Protein AF-A0A924LH44-F1 (afdb_monomer)

Radius of gyration: 16.77 Å; Cα contacts (8 Å, |Δi|>4): 99; chains: 1; bounding box: 54×36×38 Å

Mean predicted aligned error: 10.77 Å

Secondary structure (DSSP, 8-state):
-HHHHHHHHHHHHHHHHHHHHHTT-SSHHHHHHHHHHHHHHHHHHHHS-STTTT-HHHHHHHHHHHHHHHHHTTHHHHHHHHHH-HHHHTS-HHHHHHHHHHHHHH---THHHHHHHH----

Solvent-accessible surface area (backbone atoms only — not comparable to full-atom values): 6758 Å² total; per-residue (Å²): 109,73,66,58,54,53,49,51,52,51,52,53,50,45,64,68,50,42,47,21,68,77,57,74,35,96,39,38,20,28,17,26,38,53,52,51,52,52,49,52,53,55,48,50,47,64,77,37,75,57,78,66,61,70,31,68,66,54,52,49,51,51,51,52,49,49,52,51,56,64,71,42,68,20,54,60,36,41,51,48,40,43,70,76,31,62,85,38,48,79,42,60,56,57,58,35,21,43,53,50,36,51,48,44,69,80,47,71,70,57,63,76,74,48,51,80,72,76,63,75,71,132

Sequence (122 aa):
MRIILLLIIVVVGGAWFYPQYAEDTSNGCAAFEKKLSGLMQAESKKILPGQRGNDPRVNALFDAMKTVVASSNGLMAEAYIKDKFPQLAQLPPSIGCVAGYWKLTFDPDLTQYMKGKLGAKP

pLDDT: mean 71.48, std 11.72, range [35.34, 85.31]

Structure (mmCIF, N/CA/C/O backbone):
data_AF-A0A924LH44-F1
#
_entry.id   AF-A0A924LH44-F1
#
loop_
_atom_site.group_PDB
_atom_site.id
_atom_site.type_symbol
_atom_site.label_atom_id
_atom_site.label_alt_id
_atom_site.label_comp_id
_atom_site.label_asym_id
_atom_site.label_entity_id
_atom_site.label_seq_id
_atom_site.pdbx_PDB_ins_code
_atom_site.Cartn_x
_atom_site.Cartn_y
_atom_site.Cartn_z
_atom_site.occupancy
_atom_site.B_iso_or_equiv
_atom_site.auth_seq_id
_atom_site.auth_comp_id
_atom_site.auth_asym_id
_atom_site.auth_atom_id
_atom_site.pdbx_PDB_model_num
ATOM 1 N N . MET A 1 1 ? -37.005 -0.478 5.416 1.00 64.50 1 MET A N 1
ATOM 2 C CA . MET A 1 1 ? -35.970 -0.621 6.470 1.00 64.50 1 MET A CA 1
ATOM 3 C C . MET A 1 1 ? -35.087 -1.860 6.303 1.00 64.50 1 MET A C 1
ATOM 5 O O . MET A 1 1 ? -33.887 -1.683 6.167 1.00 64.50 1 MET A O 1
ATOM 9 N N . ARG A 1 2 ? -35.628 -3.090 6.235 1.00 76.88 2 ARG A N 1
ATOM 10 C CA . ARG A 1 2 ? -34.816 -4.325 6.084 1.00 76.88 2 ARG A CA 1
ATOM 11 C C . ARG A 1 2 ? -33.929 -4.353 4.826 1.00 76.88 2 ARG A C 1
ATOM 13 O O . ARG A 1 2 ? -32.771 -4.733 4.909 1.00 76.88 2 ARG A O 1
ATOM 20 N N . ILE A 1 3 ? -34.447 -3.878 3.692 1.00 83.75 3 ILE A N 1
ATOM 21 C CA . ILE A 1 3 ? -33.702 -3.811 2.419 1.00 83.75 3 ILE A CA 1
ATOM 22 C C . ILE A 1 3 ? -32.555 -2.791 2.486 1.00 83.75 3 ILE A C 1
ATOM 24 O O . ILE A 1 3 ? -31.476 -3.042 1.967 1.00 83.75 3 ILE A O 1
ATOM 28 N N . ILE A 1 4 ? -32.766 -1.666 3.175 1.00 83.56 4 ILE A N 1
ATOM 29 C CA . ILE A 1 4 ? -31.743 -0.624 3.351 1.00 83.56 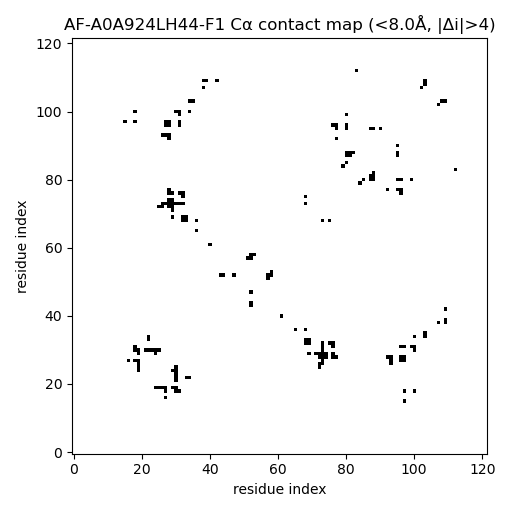4 ILE A CA 1
ATOM 30 C C . ILE A 1 4 ? -30.592 -1.161 4.211 1.00 83.56 4 ILE A C 1
ATOM 32 O O . ILE A 1 4 ? -29.433 -0.980 3.863 1.00 83.56 4 ILE A O 1
ATOM 36 N N . LEU A 1 5 ? -30.905 -1.884 5.292 1.00 83.75 5 LEU A N 1
ATOM 37 C CA . LEU A 1 5 ? -29.897 -2.544 6.127 1.00 83.75 5 LEU A CA 1
ATOM 38 C C . LEU A 1 5 ? -29.097 -3.595 5.346 1.00 83.75 5 LEU A C 1
ATOM 40 O O . LEU A 1 5 ? -27.875 -3.628 5.457 1.00 83.75 5 LEU A O 1
ATOM 44 N N . LEU A 1 6 ? -29.762 -4.407 4.520 1.00 84.31 6 LEU A N 1
ATOM 45 C CA . LEU A 1 6 ? -29.085 -5.374 3.652 1.00 84.31 6 LEU A CA 1
ATOM 46 C C . LEU A 1 6 ? -28.161 -4.689 2.638 1.00 84.31 6 LEU A C 1
ATOM 48 O O . LEU A 1 6 ? -27.027 -5.123 2.465 1.00 84.31 6 LEU A O 1
ATOM 52 N N . LEU A 1 7 ? -28.605 -3.590 2.023 1.00 85.31 7 LEU A N 1
ATOM 53 C CA . LEU A 1 7 ? -27.772 -2.799 1.115 1.00 85.31 7 LEU A CA 1
ATOM 54 C C . LEU A 1 7 ? -26.531 -2.239 1.812 1.00 85.31 7 LEU A C 1
ATOM 56 O O . LEU A 1 7 ? -25.439 -2.340 1.266 1.00 85.31 7 LEU A O 1
ATOM 60 N N . ILE A 1 8 ? -26.672 -1.706 3.028 1.00 84.69 8 ILE A N 1
ATOM 61 C CA . ILE A 1 8 ? -25.531 -1.191 3.797 1.00 84.69 8 ILE A CA 1
ATOM 62 C C . ILE A 1 8 ? -24.524 -2.309 4.079 1.00 84.69 8 ILE A C 1
ATOM 64 O O . ILE A 1 8 ? -23.330 -2.109 3.882 1.00 84.69 8 ILE A O 1
ATOM 68 N N . ILE A 1 9 ? -24.983 -3.498 4.478 1.00 83.75 9 ILE A N 1
ATOM 69 C CA . ILE A 1 9 ? -24.097 -4.640 4.749 1.00 83.75 9 ILE A CA 1
ATOM 70 C C . ILE A 1 9 ? -23.341 -5.059 3.483 1.00 83.75 9 ILE A C 1
ATOM 72 O O . ILE A 1 9 ? -22.135 -5.290 3.543 1.00 83.75 9 ILE A O 1
ATOM 76 N N . VAL A 1 10 ? -24.020 -5.111 2.333 1.00 84.56 10 VAL A N 1
ATOM 77 C CA . VAL A 1 10 ? -23.389 -5.456 1.049 1.00 84.56 10 VAL A CA 1
ATOM 78 C C . VAL A 1 10 ? -22.366 -4.399 0.634 1.00 84.56 10 VAL A C 1
ATOM 80 O O . VAL A 1 10 ? -21.268 -4.751 0.214 1.00 84.56 10 VAL A O 1
ATOM 83 N N . VAL A 1 11 ? -22.682 -3.112 0.793 1.00 83.62 11 VAL A N 1
ATOM 84 C CA . VAL A 1 11 ? -21.768 -2.015 0.440 1.00 83.62 11 VAL A CA 1
ATOM 85 C C . VAL A 1 11 ? -20.554 -1.982 1.366 1.00 83.62 11 VAL A C 1
ATOM 87 O O . VAL A 1 11 ? -19.432 -1.845 0.888 1.00 83.62 11 VAL A O 1
ATOM 90 N N . VAL A 1 12 ? -20.743 -2.150 2.676 1.00 82.56 12 VAL A N 1
ATOM 91 C CA . VAL A 1 12 ? -19.642 -2.153 3.652 1.00 82.56 12 VAL A CA 1
ATOM 92 C C . VAL A 1 12 ? -18.771 -3.399 3.490 1.00 82.56 12 VAL A C 1
ATOM 94 O O . VAL A 1 12 ? -17.547 -3.289 3.486 1.00 82.56 12 VAL A O 1
ATOM 97 N N . GLY A 1 13 ? -19.380 -4.572 3.294 1.00 81.38 13 GLY A N 1
ATOM 98 C CA . GLY A 1 13 ? -18.651 -5.805 2.997 1.00 81.38 13 GLY A CA 1
ATOM 99 C C . GLY A 1 13 ? -17.866 -5.687 1.692 1.00 81.38 13 GLY A C 1
ATOM 100 O O . GLY A 1 13 ? -16.671 -5.971 1.659 1.00 81.38 13 GLY A O 1
ATOM 101 N N . GLY A 1 14 ? -18.504 -5.165 0.643 1.00 79.88 14 GLY A N 1
ATOM 102 C CA . GLY A 1 14 ? -17.850 -4.838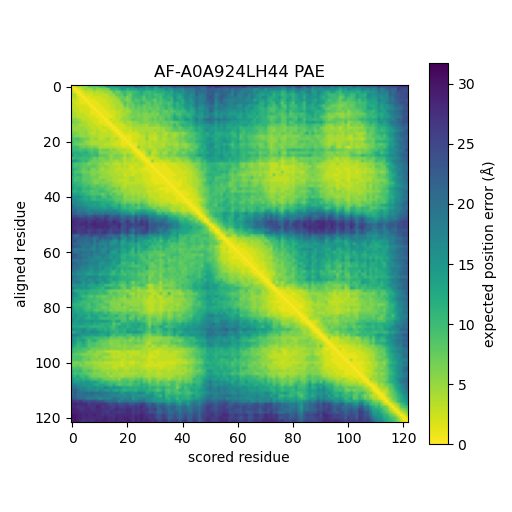 -0.618 1.00 79.88 14 GLY A CA 1
ATOM 103 C C . GLY A 1 14 ? -16.658 -3.913 -0.403 1.00 79.88 14 GLY A C 1
ATOM 104 O O . GLY A 1 14 ? -15.552 -4.261 -0.788 1.00 79.88 14 GLY A O 1
ATOM 105 N N . ALA A 1 15 ? -16.833 -2.793 0.298 1.00 79.94 15 ALA A N 1
ATOM 106 C CA . ALA A 1 15 ? -15.755 -1.843 0.560 1.00 79.94 15 ALA A CA 1
ATOM 107 C C . ALA A 1 15 ? -14.584 -2.446 1.359 1.00 79.94 15 ALA A C 1
ATOM 109 O O . ALA A 1 15 ? -13.434 -2.051 1.171 1.00 79.94 15 ALA A O 1
ATOM 110 N N . TRP A 1 16 ? -14.857 -3.414 2.231 1.00 80.75 16 TRP A N 1
ATOM 111 C CA . TRP A 1 16 ? -13.839 -4.078 3.037 1.00 80.75 16 TRP A CA 1
ATOM 112 C C . TRP A 1 16 ? -12.993 -5.081 2.239 1.00 80.75 16 TRP A C 1
ATOM 114 O O . TRP A 1 16 ? -11.770 -5.126 2.381 1.00 80.75 16 TRP A O 1
ATOM 124 N N . PHE A 1 17 ? -13.636 -5.880 1.384 1.00 83.12 17 PHE A N 1
ATOM 125 C CA . PHE A 1 17 ? -12.961 -6.918 0.600 1.00 83.12 17 PHE A CA 1
ATOM 126 C C . PHE A 1 17 ? -12.452 -6.418 -0.756 1.00 83.12 17 PHE A C 1
ATOM 128 O O . PHE A 1 17 ? -11.466 -6.946 -1.265 1.00 83.12 17 PHE A O 1
ATOM 135 N N . TYR A 1 18 ? -13.057 -5.369 -1.316 1.00 84.44 18 TYR A N 1
ATOM 136 C CA . TYR A 1 18 ? -12.704 -4.809 -2.622 1.00 84.44 18 TYR A CA 1
ATOM 137 C C . TYR A 1 18 ? -11.208 -4.514 -2.803 1.00 84.44 18 TYR A C 1
ATOM 139 O O . TYR A 1 18 ? -10.688 -4.900 -3.843 1.00 84.44 18 TYR A O 1
ATOM 147 N N . PRO A 1 19 ? -10.471 -3.921 -1.840 1.00 81.31 19 PRO A N 1
ATOM 148 C CA . PRO A 1 19 ? -9.044 -3.648 -2.019 1.00 81.31 19 PRO A CA 1
ATOM 149 C C . PRO A 1 19 ? -8.224 -4.912 -2.304 1.00 81.31 19 PRO A C 1
ATOM 151 O O . PRO A 1 19 ? -7.329 -4.892 -3.139 1.00 81.31 19 PRO A O 1
ATOM 154 N N . GLN A 1 20 ? -8.552 -6.019 -1.633 1.00 82.12 20 GLN A N 1
ATOM 155 C CA . GLN A 1 20 ? -7.837 -7.291 -1.774 1.00 82.12 20 GLN A CA 1
ATOM 156 C C . GLN A 1 20 ? -8.102 -7.929 -3.141 1.00 82.12 20 GLN A C 1
ATOM 158 O O . GLN A 1 20 ? -7.182 -8.454 -3.761 1.00 82.12 20 GLN A O 1
ATOM 163 N N . TYR A 1 21 ? -9.347 -7.830 -3.622 1.00 83.44 21 TYR A N 1
ATOM 164 C CA . TYR A 1 21 ? -9.743 -8.308 -4.948 1.00 83.44 21 TYR A CA 1
ATOM 165 C C . TYR A 1 21 ? -9.227 -7.416 -6.082 1.00 83.44 21 TYR A C 1
ATOM 167 O O . TYR A 1 21 ? -8.840 -7.925 -7.124 1.00 83.44 21 TYR A O 1
ATOM 175 N N . ALA A 1 22 ? -9.225 -6.095 -5.903 1.00 83.81 22 ALA A N 1
ATOM 176 C CA . ALA A 1 22 ? -8.807 -5.151 -6.936 1.00 83.81 22 ALA A CA 1
ATOM 177 C C . ALA A 1 22 ? -7.290 -5.167 -7.172 1.00 83.81 22 ALA A C 1
ATOM 179 O O . ALA A 1 22 ? -6.844 -4.907 -8.284 1.00 83.81 22 ALA A O 1
ATOM 180 N N . GLU A 1 23 ? -6.504 -5.449 -6.130 1.00 80.19 23 GLU A N 1
ATOM 181 C CA . GLU A 1 23 ? -5.040 -5.411 -6.192 1.00 80.19 23 GLU A CA 1
ATOM 182 C C . GLU A 1 23 ? -4.392 -6.807 -6.238 1.00 80.19 23 GLU A C 1
ATOM 184 O O . GLU A 1 23 ? -3.163 -6.893 -6.265 1.00 80.19 23 GLU A O 1
ATOM 189 N N . ASP A 1 24 ? -5.172 -7.896 -6.231 1.00 81.75 24 ASP A N 1
ATOM 190 C CA . ASP A 1 24 ? -4.693 -9.284 -6.112 1.00 81.75 24 ASP A CA 1
ATOM 191 C C . ASP A 1 24 ? -3.673 -9.440 -4.969 1.00 81.75 24 ASP A C 1
ATOM 193 O O . ASP A 1 24 ? -2.475 -9.688 -5.181 1.00 81.75 24 ASP A O 1
ATOM 197 N N . THR A 1 25 ? -4.114 -9.209 -3.730 1.00 79.94 25 THR A N 1
ATOM 198 C CA . THR A 1 25 ? -3.255 -9.316 -2.538 1.00 79.94 25 THR A CA 1
ATOM 199 C C . THR A 1 25 ? -3.876 -10.151 -1.430 1.00 79.94 25 THR A C 1
ATOM 201 O O . THR A 1 25 ? -5.089 -10.237 -1.282 1.00 79.94 25 THR A O 1
ATOM 204 N N . SER A 1 26 ? -3.013 -10.733 -0.593 1.00 77.12 26 SER A N 1
ATOM 205 C CA . SER A 1 26 ? -3.400 -11.602 0.524 1.00 77.12 26 SER A CA 1
ATOM 206 C C . SER A 1 26 ? -4.026 -10.862 1.712 1.00 77.12 26 SER A C 1
ATOM 208 O O . SER A 1 26 ? -4.678 -11.488 2.543 1.00 77.12 26 SER A O 1
ATOM 210 N N . ASN A 1 27 ? -3.818 -9.546 1.831 1.00 79.94 27 ASN A N 1
ATOM 211 C CA . ASN A 1 27 ? -4.381 -8.729 2.904 1.00 79.94 27 ASN A CA 1
ATOM 212 C C . ASN A 1 27 ? -4.605 -7.265 2.458 1.00 79.94 27 ASN A C 1
ATOM 214 O O . ASN A 1 27 ? -4.109 -6.827 1.415 1.00 79.94 27 ASN A O 1
ATOM 218 N N . GLY A 1 28 ? -5.372 -6.502 3.248 1.00 77.19 28 GLY A N 1
ATOM 219 C CA . GLY A 1 28 ? -5.713 -5.102 2.947 1.00 77.19 28 GLY A CA 1
ATOM 220 C C . GLY A 1 28 ? -4.536 -4.118 3.035 1.00 77.19 28 GLY A C 1
ATOM 221 O O . GLY A 1 28 ? -4.564 -3.078 2.382 1.00 77.19 28 GLY A O 1
ATOM 222 N N . CYS A 1 29 ? -3.484 -4.443 3.793 1.00 81.62 29 CYS A N 1
ATOM 223 C CA . CYS A 1 29 ? -2.270 -3.623 3.870 1.00 81.62 29 CYS A CA 1
ATOM 224 C C . CYS A 1 29 ? -1.383 -3.772 2.638 1.00 81.62 29 CYS A C 1
ATOM 226 O O . CYS A 1 29 ? -0.913 -2.772 2.108 1.00 81.62 29 CYS A O 1
ATOM 228 N N . ALA A 1 30 ? -1.240 -4.986 2.120 1.00 81.25 30 ALA A N 1
ATOM 229 C CA . ALA A 1 30 ? -0.584 -5.271 0.857 1.00 81.25 30 ALA A CA 1
ATOM 230 C C . ALA A 1 30 ? -1.331 -4.610 -0.317 1.00 81.25 30 ALA A C 1
ATOM 232 O O . ALA A 1 30 ? -0.689 -4.063 -1.212 1.00 81.25 30 ALA A O 1
ATOM 233 N N . ALA A 1 31 ? -2.672 -4.583 -0.288 1.00 83.06 31 ALA A N 1
ATOM 234 C CA . ALA A 1 31 ? -3.475 -3.854 -1.279 1.00 83.06 31 ALA A CA 1
ATOM 235 C C . ALA A 1 31 ? -3.171 -2.347 -1.254 1.00 83.06 31 ALA A C 1
ATOM 237 O O . ALA A 1 31 ? -2.929 -1.726 -2.289 1.00 83.06 31 ALA A O 1
ATOM 238 N N . PHE A 1 32 ? -3.143 -1.750 -0.057 1.00 82.19 32 PHE A N 1
ATOM 239 C CA . PHE A 1 32 ? -2.769 -0.347 0.117 1.00 82.19 32 PHE A CA 1
ATOM 240 C C . PHE A 1 32 ? -1.345 -0.059 -0.373 1.00 82.19 32 PHE A C 1
ATOM 242 O O . PHE A 1 32 ? -1.133 0.918 -1.084 1.00 82.19 32 PHE A O 1
ATOM 249 N N . GLU A 1 33 ? -0.383 -0.921 -0.053 1.00 80.94 33 GLU A N 1
ATOM 250 C CA . GLU A 1 33 ? 1.011 -0.822 -0.502 1.00 80.94 33 GLU A CA 1
ATOM 251 C C . GLU A 1 33 ? 1.156 -0.863 -2.030 1.00 80.94 33 GLU A C 1
ATOM 253 O O . GLU A 1 33 ? 1.855 -0.025 -2.613 1.00 80.94 33 GLU A O 1
ATOM 258 N N . LYS A 1 34 ? 0.476 -1.805 -2.699 1.00 81.31 34 LYS A N 1
ATOM 259 C CA . LYS A 1 34 ? 0.453 -1.879 -4.168 1.00 81.31 34 LYS A CA 1
ATOM 260 C C . LYS A 1 34 ? -0.114 -0.600 -4.772 1.00 81.31 34 LYS A C 1
ATOM 262 O O . LYS A 1 34 ? 0.515 -0.006 -5.649 1.00 81.31 34 LYS A O 1
ATOM 267 N N . LYS A 1 35 ? -1.231 -0.106 -4.240 1.00 82.12 35 LYS A N 1
ATOM 268 C CA . LYS A 1 35 ? -1.835 1.138 -4.723 1.00 82.12 35 LYS A CA 1
ATOM 269 C C . LYS A 1 35 ? -0.940 2.352 -4.498 1.00 82.12 35 LYS A C 1
ATOM 271 O O . LYS A 1 35 ? -0.766 3.167 -5.402 1.00 82.12 35 LYS A O 1
ATOM 276 N N . LEU A 1 36 ? -0.333 2.453 -3.318 1.00 78.69 36 LEU A N 1
ATOM 277 C CA . LEU A 1 36 ? 0.585 3.528 -2.956 1.00 78.69 36 LEU A CA 1
ATOM 278 C C . LEU A 1 36 ? 1.813 3.545 -3.875 1.00 78.69 36 LEU A C 1
ATOM 280 O O . LEU A 1 36 ? 2.174 4.598 -4.397 1.00 78.69 36 LEU A O 1
ATOM 284 N N . SER A 1 37 ? 2.436 2.388 -4.108 1.00 77.38 37 SER A N 1
ATOM 285 C CA . SER A 1 37 ? 3.597 2.275 -5.000 1.00 77.38 37 SER A CA 1
ATOM 286 C C . SER A 1 37 ? 3.243 2.568 -6.462 1.00 77.38 37 SER A C 1
ATOM 288 O O . SER A 1 37 ? 4.001 3.261 -7.145 1.00 77.38 37 SER A O 1
ATOM 290 N N . GLY A 1 38 ? 2.071 2.127 -6.929 1.00 75.44 38 GLY A N 1
ATOM 291 C CA . GLY A 1 38 ? 1.552 2.458 -8.256 1.00 75.44 38 GLY A CA 1
ATOM 292 C C . GLY A 1 38 ? 1.315 3.959 -8.436 1.00 75.44 38 GLY A C 1
ATOM 293 O O . GLY A 1 38 ? 1.746 4.542 -9.432 1.00 75.44 38 GLY A O 1
ATOM 294 N N . LEU A 1 39 ? 0.703 4.611 -7.446 1.00 74.31 39 LEU A N 1
ATOM 295 C CA . LEU A 1 39 ? 0.484 6.054 -7.468 1.00 74.31 39 LEU A CA 1
ATOM 296 C C . LEU A 1 39 ? 1.795 6.845 -7.369 1.00 74.31 39 LEU A C 1
ATOM 298 O O . LEU A 1 39 ? 1.968 7.807 -8.110 1.00 74.31 39 LEU A O 1
ATOM 302 N N . MET A 1 40 ? 2.751 6.425 -6.534 1.00 71.56 40 MET A N 1
ATOM 303 C CA . MET A 1 40 ? 4.078 7.052 -6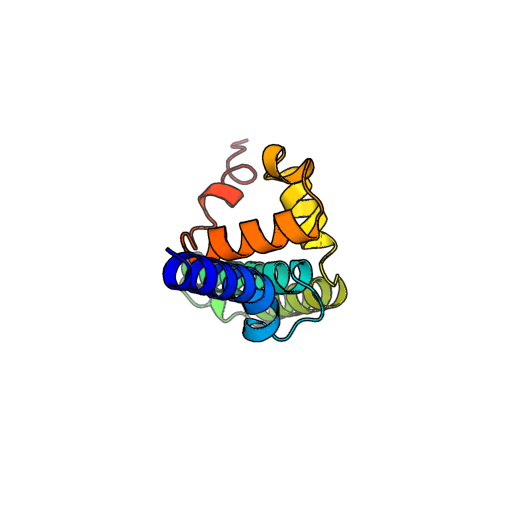.498 1.00 71.56 40 MET A CA 1
ATOM 304 C C . MET A 1 40 ? 4.802 6.942 -7.840 1.00 71.56 40 MET A C 1
ATOM 306 O O . MET A 1 40 ? 5.467 7.891 -8.247 1.00 71.56 40 MET A O 1
ATOM 310 N N . GLN A 1 41 ? 4.652 5.823 -8.556 1.00 69.44 41 GLN A N 1
ATOM 311 C CA . GLN A 1 41 ? 5.200 5.682 -9.904 1.00 69.44 41 GLN A CA 1
ATOM 312 C C . GLN A 1 41 ? 4.483 6.588 -10.920 1.00 69.44 41 GLN A C 1
ATOM 314 O O . GLN A 1 41 ? 5.112 7.129 -11.830 1.00 69.44 41 GLN A O 1
ATOM 319 N N . ALA A 1 42 ? 3.166 6.753 -10.795 1.00 71.19 42 ALA A N 1
ATOM 320 C CA . ALA A 1 42 ? 2.402 7.646 -11.660 1.00 71.19 42 ALA A CA 1
ATOM 321 C C . ALA A 1 42 ? 2.776 9.120 -11.422 1.00 71.19 42 ALA A C 1
ATOM 323 O O . ALA A 1 42 ? 2.975 9.867 -12.379 1.00 71.19 42 ALA A O 1
ATOM 324 N N . GLU A 1 43 ? 2.929 9.524 -10.161 1.00 67.94 43 GLU A N 1
ATOM 325 C CA . GLU A 1 43 ? 3.361 10.867 -9.762 1.00 67.94 43 GLU A CA 1
ATOM 326 C C . GLU A 1 43 ? 4.825 11.134 -10.131 1.00 67.94 43 GLU A C 1
ATOM 328 O O . GLU A 1 43 ? 5.140 12.197 -10.662 1.00 67.94 43 GLU A O 1
ATOM 333 N N . SER A 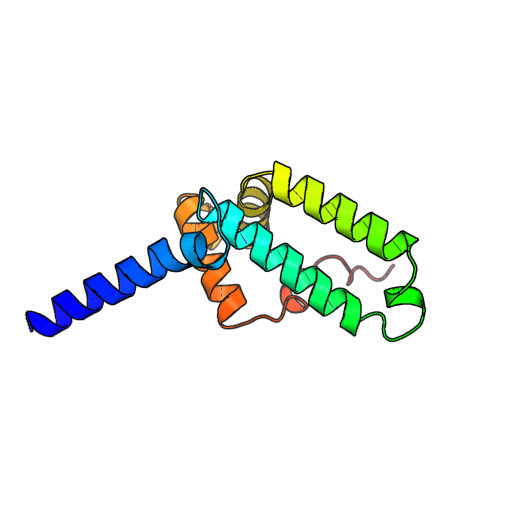1 44 ? 5.731 10.166 -9.963 1.00 64.19 44 SER A N 1
ATOM 334 C CA . SER A 1 44 ? 7.135 10.344 -10.354 1.00 64.19 44 SER A CA 1
ATOM 335 C C . SER A 1 44 ? 7.300 10.568 -11.859 1.00 64.19 44 SER A C 1
ATOM 337 O O . SER A 1 44 ? 8.100 11.412 -12.267 1.00 64.19 44 SER A O 1
ATOM 339 N N . LYS A 1 45 ? 6.484 9.904 -12.690 1.00 63.41 45 LYS A N 1
ATOM 340 C CA . LYS A 1 45 ? 6.415 10.164 -14.138 1.00 63.41 45 LYS A CA 1
ATOM 341 C C . LYS A 1 45 ? 5.910 11.570 -14.476 1.00 63.41 45 LYS A C 1
ATOM 343 O O . LYS A 1 45 ? 6.327 12.120 -15.491 1.00 63.41 45 LYS A O 1
ATOM 348 N N . LYS A 1 46 ? 5.037 12.159 -13.651 1.00 62.59 46 LYS A N 1
ATOM 349 C CA . LYS A 1 46 ? 4.550 13.538 -13.836 1.00 62.59 46 LYS A CA 1
ATOM 350 C C . LYS A 1 46 ? 5.563 14.586 -13.372 1.00 62.59 46 LYS A C 1
ATOM 352 O O . LYS A 1 46 ? 5.690 15.619 -14.019 1.00 62.59 46 LYS A O 1
ATOM 357 N N . ILE A 1 47 ? 6.270 14.330 -12.267 1.00 57.78 47 ILE A N 1
ATOM 358 C CA . ILE A 1 47 ? 7.247 15.258 -11.665 1.00 57.78 47 ILE A CA 1
ATOM 359 C C . ILE A 1 47 ? 8.564 15.289 -12.462 1.00 57.78 47 ILE A C 1
ATOM 361 O O . ILE A 1 47 ? 9.249 16.310 -12.480 1.00 57.78 47 ILE A O 1
ATOM 365 N N . LEU A 1 48 ? 8.906 14.206 -13.169 1.00 57.47 48 LEU A N 1
ATOM 366 C CA . LEU A 1 48 ? 10.048 14.133 -14.090 1.00 57.47 48 LEU A CA 1
ATOM 367 C C . LEU A 1 48 ? 9.579 14.069 -15.559 1.00 57.47 48 LEU A C 1
ATOM 369 O O . LEU A 1 48 ? 9.751 13.031 -16.207 1.00 57.47 48 LEU A O 1
ATOM 373 N N . PRO A 1 49 ? 9.006 15.147 -16.128 1.00 44.50 49 PRO A N 1
ATOM 374 C CA . PRO A 1 49 ? 8.639 15.155 -17.537 1.00 44.50 49 PRO A CA 1
ATOM 375 C C . PRO A 1 49 ? 9.912 15.182 -18.406 1.00 44.50 49 PRO A C 1
ATOM 377 O O . PRO A 1 49 ? 10.713 16.112 -18.326 1.00 44.50 49 PRO A O 1
ATOM 380 N N . GLY A 1 50 ? 10.120 14.153 -19.236 1.00 55.28 50 GLY A N 1
ATOM 381 C CA . GLY A 1 50 ? 11.222 14.070 -20.213 1.00 55.28 50 GLY A CA 1
ATOM 382 C C . GLY A 1 50 ? 12.177 12.880 -20.024 1.00 55.28 50 GLY A C 1
ATOM 383 O O . GLY A 1 50 ? 11.900 11.971 -19.247 1.00 55.28 50 GLY A O 1
ATOM 384 N N . GLN A 1 51 ? 13.315 12.886 -20.743 1.00 46.97 51 GLN A N 1
ATOM 385 C CA . GLN A 1 51 ? 14.295 11.780 -20.891 1.00 46.97 51 GLN A CA 1
ATOM 386 C C . GLN A 1 51 ? 14.732 11.062 -19.590 1.00 46.97 51 GLN A C 1
ATOM 388 O O . GLN A 1 51 ? 15.186 9.925 -19.669 1.00 46.97 51 GLN A O 1
ATOM 393 N N . ARG A 1 52 ? 14.556 11.662 -18.401 1.00 50.47 52 ARG A N 1
ATOM 394 C CA . ARG A 1 52 ? 14.829 11.028 -17.092 1.00 50.47 52 ARG A CA 1
ATOM 395 C C . ARG A 1 52 ? 13.757 10.037 -16.626 1.00 50.47 52 ARG A C 1
ATOM 397 O O . ARG A 1 52 ? 14.091 9.093 -15.921 1.00 50.47 52 ARG A O 1
ATOM 404 N N . GLY A 1 53 ? 12.498 10.204 -17.034 1.00 51.84 53 GLY A N 1
ATOM 405 C CA . GLY A 1 53 ? 11.430 9.226 -16.772 1.00 51.84 53 GLY A CA 1
ATOM 406 C C . GLY A 1 53 ? 11.562 7.941 -17.601 1.00 51.84 53 GLY A C 1
ATOM 407 O O . GLY A 1 53 ? 10.896 6.951 -17.313 1.00 51.84 53 GLY A O 1
ATOM 408 N N . ASN A 1 54 ? 12.436 7.954 -18.614 1.00 53.66 54 ASN A N 1
ATOM 409 C CA . ASN A 1 54 ? 12.778 6.803 -19.451 1.00 53.66 54 ASN A CA 1
ATOM 410 C C . ASN A 1 54 ? 14.223 6.327 -19.227 1.00 53.66 54 ASN A C 1
ATOM 412 O O . ASN A 1 54 ? 14.724 5.495 -19.981 1.00 53.66 54 ASN A O 1
ATOM 416 N N . ASP A 1 55 ? 14.901 6.872 -18.213 1.00 62.53 55 ASP A N 1
ATOM 417 C CA . ASP A 1 55 ? 16.256 6.469 -17.870 1.00 62.53 55 ASP A CA 1
ATOM 418 C C . ASP A 1 55 ? 16.190 5.069 -17.231 1.00 62.53 55 ASP A C 1
ATOM 420 O O . ASP A 1 55 ? 15.522 4.889 -16.201 1.00 62.53 55 ASP A O 1
ATOM 424 N N . PRO A 1 56 ? 16.836 4.048 -17.821 1.00 66.81 56 PRO A N 1
ATOM 425 C CA . PRO A 1 56 ? 16.745 2.671 -17.344 1.00 66.81 56 PRO A CA 1
ATOM 426 C C . PRO A 1 56 ? 17.206 2.522 -15.889 1.00 66.81 56 PRO A C 1
ATOM 428 O O . PRO A 1 56 ? 16.743 1.624 -15.194 1.00 66.81 56 PRO A O 1
ATOM 431 N N . ARG A 1 57 ? 18.055 3.432 -15.390 1.00 70.19 57 ARG A N 1
ATOM 432 C CA . ARG A 1 57 ? 18.493 3.450 -13.985 1.00 70.19 57 ARG A CA 1
ATOM 433 C C . ARG A 1 57 ? 17.385 3.873 -13.027 1.00 70.19 57 ARG A C 1
ATOM 435 O O . ARG A 1 57 ? 17.261 3.308 -11.945 1.00 70.19 57 ARG A O 1
ATOM 442 N N . VAL A 1 58 ? 16.577 4.852 -13.428 1.00 66.50 58 VAL A N 1
ATOM 443 C CA . VAL A 1 58 ? 15.441 5.338 -12.637 1.00 66.50 58 VAL A CA 1
ATOM 444 C C . VAL A 1 58 ? 14.347 4.271 -12.612 1.00 66.50 58 VAL A C 1
ATOM 446 O O . VAL A 1 58 ? 13.829 3.954 -11.545 1.00 66.50 58 VAL A O 1
ATOM 449 N N . ASN A 1 59 ? 14.073 3.635 -13.755 1.00 67.31 59 ASN A N 1
ATOM 450 C CA . ASN A 1 59 ? 13.147 2.502 -13.822 1.00 67.31 59 ASN A CA 1
ATOM 451 C C . ASN A 1 59 ? 13.627 1.302 -12.992 1.00 67.31 59 ASN A C 1
ATOM 453 O O . ASN A 1 59 ? 12.833 0.747 -12.242 1.00 67.31 59 ASN A O 1
ATOM 457 N N . ALA A 1 60 ? 14.920 0.962 -13.034 1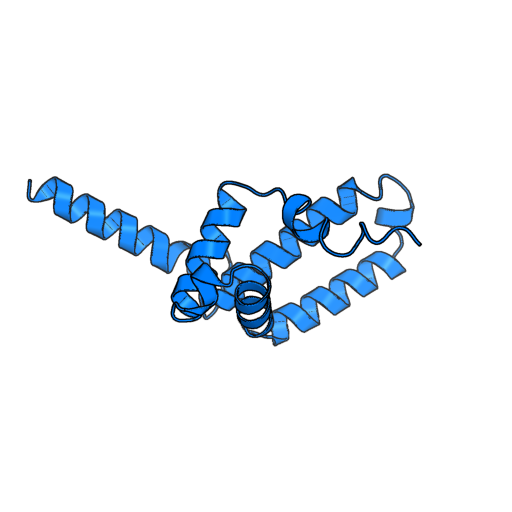.00 69.56 60 ALA A N 1
ATOM 458 C CA . ALA A 1 60 ? 15.483 -0.108 -12.208 1.00 69.56 60 ALA A CA 1
ATOM 459 C C . ALA A 1 60 ? 15.379 0.187 -10.701 1.00 69.56 60 ALA A C 1
ATOM 461 O O . ALA A 1 60 ? 15.095 -0.717 -9.919 1.00 69.56 60 ALA A O 1
ATOM 462 N N . LEU A 1 61 ? 15.557 1.446 -10.283 1.00 70.69 61 LEU A N 1
ATOM 463 C CA . LEU A 1 61 ? 15.359 1.853 -8.890 1.00 70.69 61 LEU A CA 1
ATOM 464 C C . LEU A 1 61 ? 13.887 1.710 -8.468 1.00 70.69 61 LEU A C 1
ATOM 466 O O . LEU A 1 61 ? 13.602 1.222 -7.375 1.00 70.69 61 LEU A O 1
ATOM 470 N N . PHE A 1 62 ? 12.949 2.096 -9.338 1.00 68.69 62 PHE A N 1
ATOM 471 C CA . PHE A 1 62 ? 11.519 1.920 -9.081 1.00 68.69 62 PHE A CA 1
ATOM 472 C C . PHE A 1 62 ? 11.107 0.445 -9.051 1.00 68.69 62 PHE A C 1
ATOM 474 O O . PHE A 1 62 ? 10.313 0.067 -8.192 1.00 68.69 62 PHE A O 1
ATOM 481 N N . ASP A 1 63 ? 11.656 -0.397 -9.925 1.00 69.62 63 ASP A N 1
ATOM 482 C CA . ASP A 1 63 ? 11.394 -1.839 -9.916 1.00 69.62 63 ASP A CA 1
ATOM 483 C C . ASP A 1 63 ? 12.011 -2.527 -8.689 1.00 69.62 63 ASP A C 1
ATOM 485 O O . ASP A 1 63 ? 11.376 -3.402 -8.094 1.00 69.62 63 ASP A O 1
ATOM 489 N N . ALA A 1 64 ? 13.187 -2.079 -8.235 1.00 70.50 64 ALA A N 1
ATOM 490 C CA . ALA A 1 64 ? 13.769 -2.494 -6.959 1.00 70.50 64 ALA A CA 1
ATOM 491 C C . ALA A 1 64 ? 12.881 -2.079 -5.769 1.00 70.50 64 ALA A C 1
ATOM 493 O O . ALA A 1 64 ? 12.618 -2.876 -4.871 1.00 70.50 64 ALA A O 1
ATOM 494 N N . MET A 1 65 ? 12.337 -0.857 -5.774 1.00 68.25 65 MET A N 1
ATOM 495 C CA . MET A 1 65 ? 11.364 -0.435 -4.760 1.00 68.25 65 MET A CA 1
ATOM 496 C C . MET A 1 65 ? 10.086 -1.272 -4.810 1.00 68.25 65 MET A C 1
ATOM 498 O O . MET A 1 65 ? 9.598 -1.686 -3.764 1.00 68.25 65 MET A O 1
ATOM 502 N N . LYS A 1 66 ? 9.547 -1.560 -5.999 1.00 68.25 66 LYS A N 1
ATOM 503 C CA . LYS A 1 66 ? 8.359 -2.411 -6.149 1.00 68.25 66 LYS A CA 1
ATOM 504 C C . LYS A 1 66 ? 8.583 -3.816 -5.624 1.00 68.25 66 LYS A C 1
ATOM 506 O O . LYS A 1 66 ? 7.686 -4.359 -4.997 1.00 68.25 66 LYS A O 1
ATOM 511 N N . THR A 1 67 ? 9.749 -4.404 -5.871 1.00 70.25 67 THR A N 1
ATOM 512 C CA . THR A 1 67 ? 10.072 -5.743 -5.360 1.00 70.25 67 THR A CA 1
ATOM 513 C C . THR A 1 67 ? 10.187 -5.743 -3.840 1.00 70.25 67 THR A C 1
ATOM 515 O O . THR A 1 67 ? 9.634 -6.632 -3.195 1.00 70.25 67 THR A O 1
ATOM 518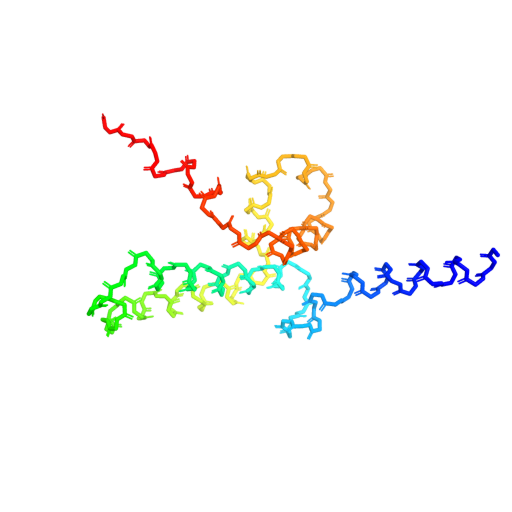 N N . VAL A 1 68 ? 10.789 -4.707 -3.248 1.00 69.81 68 VAL A N 1
ATOM 519 C CA . VAL A 1 68 ? 10.823 -4.533 -1.786 1.00 69.81 68 VAL A CA 1
ATOM 520 C C . VAL A 1 68 ? 9.412 -4.350 -1.216 1.00 69.81 68 VAL A C 1
ATOM 522 O O . VAL A 1 68 ? 9.049 -5.028 -0.257 1.00 69.81 68 VAL A O 1
ATOM 525 N N . VAL A 1 69 ? 8.581 -3.513 -1.840 1.00 69.06 69 VAL A N 1
ATOM 526 C CA . VAL A 1 69 ? 7.178 -3.301 -1.442 1.00 69.06 69 VAL A CA 1
ATOM 527 C C . VAL A 1 69 ? 6.354 -4.582 -1.595 1.00 69.06 69 VAL A C 1
ATO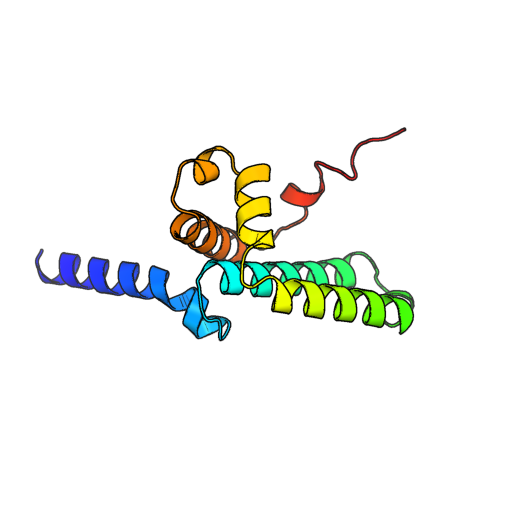M 529 O O . VAL A 1 69 ? 5.592 -4.933 -0.706 1.00 69.06 69 VAL A O 1
ATOM 532 N N . ALA A 1 70 ? 6.545 -5.343 -2.670 1.00 66.81 70 ALA A N 1
ATOM 533 C CA . ALA A 1 70 ? 5.870 -6.623 -2.857 1.00 66.81 70 ALA A CA 1
ATOM 534 C C . ALA A 1 70 ? 6.301 -7.661 -1.806 1.00 66.81 70 ALA A C 1
ATOM 536 O O . ALA A 1 70 ? 5.470 -8.432 -1.336 1.00 66.81 70 ALA A O 1
ATOM 537 N N . SER A 1 71 ? 7.575 -7.660 -1.390 1.00 69.44 71 SER A N 1
ATOM 538 C CA . SER A 1 71 ? 8.068 -8.544 -0.323 1.00 69.44 71 SER A CA 1
ATOM 539 C C . SER A 1 71 ? 7.626 -8.128 1.087 1.00 69.44 71 SER A C 1
ATOM 541 O O . SER A 1 71 ? 7.590 -8.966 1.987 1.00 69.44 71 SER A O 1
ATOM 543 N N . SER A 1 72 ? 7.265 -6.853 1.273 1.00 74.19 72 SER A N 1
ATOM 544 C CA . SER A 1 72 ? 6.847 -6.270 2.555 1.00 74.19 72 SER A CA 1
ATOM 545 C C . SER A 1 72 ? 5.512 -6.833 3.058 1.00 74.19 72 SER A C 1
ATOM 547 O O . SER A 1 72 ? 5.288 -6.889 4.267 1.00 74.19 72 SER A O 1
ATOM 549 N N . ASN A 1 73 ? 4.639 -7.304 2.156 1.00 75.06 73 ASN A N 1
ATOM 550 C CA . ASN A 1 73 ? 3.345 -7.915 2.493 1.00 75.06 73 ASN A CA 1
ATOM 551 C C . ASN A 1 73 ? 2.466 -7.065 3.442 1.00 75.06 73 ASN A C 1
ATOM 553 O O . ASN A 1 73 ? 1.679 -7.604 4.227 1.00 75.06 73 ASN A O 1
ATOM 557 N N . GLY A 1 74 ? 2.559 -5.735 3.364 1.00 72.38 74 GLY A N 1
ATOM 558 C CA . GLY A 1 74 ? 1.785 -4.797 4.175 1.00 72.38 74 GLY A CA 1
ATOM 559 C C . GLY A 1 74 ? 2.510 -4.203 5.388 1.00 72.38 74 GLY A C 1
ATOM 560 O O . GLY A 1 74 ? 1.920 -3.370 6.076 1.00 72.38 74 GLY A O 1
ATOM 561 N N . LEU A 1 75 ? 3.762 -4.584 5.667 1.00 78.00 75 LEU A N 1
ATOM 562 C CA . LEU A 1 75 ? 4.521 -4.053 6.809 1.00 78.00 75 LEU A CA 1
ATOM 563 C C . LEU A 1 75 ? 4.900 -2.571 6.644 1.00 78.00 75 LEU A C 1
ATOM 565 O O . LEU A 1 75 ? 4.818 -1.803 7.605 1.00 78.00 75 LEU A O 1
ATOM 569 N N . MET A 1 76 ? 5.278 -2.136 5.439 1.00 77.00 76 MET A N 1
ATOM 570 C CA . MET A 1 76 ? 5.505 -0.718 5.145 1.00 77.00 76 MET A CA 1
ATOM 571 C C . MET A 1 76 ? 4.204 0.079 5.173 1.00 77.00 76 MET A C 1
ATOM 573 O O . MET A 1 76 ? 4.210 1.199 5.673 1.00 77.00 76 MET A O 1
ATOM 577 N N . ALA A 1 77 ? 3.098 -0.473 4.675 1.00 77.19 77 ALA A N 1
ATOM 578 C CA . ALA A 1 77 ? 1.771 0.134 4.763 1.00 77.19 77 ALA A CA 1
ATOM 579 C C . ALA A 1 77 ? 1.393 0.408 6.220 1.00 77.19 77 ALA A C 1
ATOM 581 O O . ALA A 1 77 ? 0.974 1.514 6.559 1.00 77.19 77 ALA A O 1
ATOM 582 N N . GLU A 1 78 ? 1.583 -0.583 7.089 1.00 77.69 78 GLU A N 1
ATOM 583 C CA . GLU A 1 78 ? 1.304 -0.450 8.513 1.00 77.69 78 GLU A CA 1
ATOM 584 C C . GLU A 1 78 ? 2.187 0.622 9.164 1.00 77.69 78 GLU A C 1
ATOM 586 O O . GLU A 1 78 ? 1.675 1.503 9.858 1.00 77.69 78 GLU A O 1
ATOM 591 N N . ALA A 1 79 ? 3.497 0.592 8.905 1.00 77.88 79 ALA A N 1
ATOM 592 C CA . ALA A 1 79 ? 4.421 1.602 9.414 1.00 77.88 79 ALA A CA 1
ATOM 593 C C . ALA A 1 79 ? 4.078 3.010 8.894 1.00 77.88 79 ALA A C 1
ATOM 595 O O . ALA A 1 79 ? 4.080 3.972 9.660 1.00 77.88 79 ALA A O 1
ATOM 596 N N . TYR A 1 80 ? 3.722 3.130 7.614 1.00 77.00 80 TYR A N 1
ATOM 597 C CA . TYR A 1 80 ? 3.344 4.390 6.980 1.00 77.00 80 TYR A CA 1
ATOM 598 C C . TYR A 1 80 ? 2.072 4.975 7.589 1.00 77.00 80 TYR A C 1
ATOM 600 O O . TYR A 1 80 ? 2.009 6.173 7.851 1.00 77.00 80 TYR A O 1
ATOM 608 N N . ILE A 1 81 ? 1.059 4.148 7.841 1.00 76.06 81 ILE A N 1
ATOM 609 C CA . ILE A 1 81 ? -0.197 4.606 8.440 1.00 76.06 81 ILE A CA 1
ATOM 610 C C . ILE A 1 81 ? 0.006 4.990 9.899 1.00 76.06 81 ILE A C 1
ATOM 612 O O . ILE A 1 81 ? -0.528 6.011 10.326 1.00 76.06 81 ILE A O 1
ATOM 616 N N . LYS A 1 82 ? 0.831 4.241 10.637 1.00 75.25 82 LYS A N 1
ATOM 617 C CA . LYS A 1 82 ? 1.218 4.604 12.004 1.00 75.25 82 LYS A CA 1
ATOM 618 C C . LYS A 1 82 ? 1.961 5.942 12.063 1.00 75.25 82 LYS A C 1
ATOM 620 O O . LYS A 1 82 ? 1.698 6.726 12.968 1.00 75.25 82 LYS A O 1
ATOM 625 N N . ASP A 1 83 ? 2.834 6.216 11.095 1.00 75.56 83 ASP A N 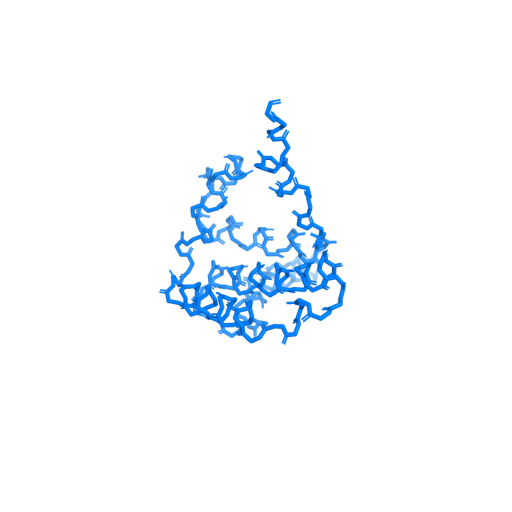1
ATOM 626 C CA . ASP A 1 83 ? 3.614 7.459 11.016 1.00 75.56 83 ASP A CA 1
ATOM 627 C C . ASP A 1 83 ? 2.773 8.660 10.545 1.00 75.56 83 ASP A C 1
ATOM 629 O O . ASP A 1 83 ? 2.824 9.741 11.128 1.00 75.56 83 ASP A O 1
ATOM 633 N N . LYS A 1 84 ? 1.967 8.487 9.490 1.00 71.75 84 LYS A N 1
ATOM 634 C CA . LYS A 1 84 ? 1.240 9.587 8.828 1.00 71.75 84 LYS A CA 1
ATOM 635 C C . LYS A 1 84 ? -0.151 9.851 9.378 1.00 71.75 84 LYS A C 1
ATOM 637 O O . LYS A 1 84 ? -0.655 10.962 9.229 1.00 71.75 84 LYS A O 1
ATOM 642 N N . PHE A 1 85 ? -0.778 8.852 9.982 1.00 70.31 85 PHE A N 1
ATOM 643 C CA . PHE A 1 85 ? -2.138 8.945 10.491 1.00 70.31 85 PHE A CA 1
ATOM 644 C C . PHE A 1 85 ? -2.183 8.442 11.933 1.00 70.31 85 PHE A C 1
ATOM 646 O O . PHE A 1 85 ? -2.686 7.347 12.188 1.00 70.31 85 PHE A O 1
ATOM 653 N N . PRO A 1 86 ? -1.725 9.245 12.908 1.00 67.06 86 PRO A N 1
ATOM 654 C CA . PRO A 1 86 ? -1.786 8.864 14.318 1.00 67.06 86 PRO A CA 1
ATOM 655 C C . PRO A 1 86 ? -3.223 8.562 14.776 1.00 67.06 86 PRO A C 1
ATOM 657 O O . PRO A 1 86 ? -3.425 7.689 15.617 1.00 67.06 86 PRO A O 1
ATOM 660 N N . GLN A 1 87 ? -4.240 9.190 14.164 1.00 71.69 87 GLN A N 1
ATOM 661 C CA . GLN A 1 87 ? -5.647 8.847 14.412 1.00 71.69 87 GLN A CA 1
ATOM 662 C C . GLN A 1 87 ? -6.057 7.450 13.906 1.00 71.69 87 GLN A C 1
ATOM 664 O O . GLN A 1 87 ? -6.980 6.851 14.447 1.00 71.69 87 GLN A O 1
ATOM 669 N N . LEU A 1 88 ? -5.390 6.924 12.872 1.00 66.12 88 LEU A N 1
ATOM 670 C CA . LEU A 1 88 ? -5.610 5.571 12.347 1.00 66.12 88 LEU A CA 1
ATOM 671 C C . LEU A 1 88 ? -4.666 4.552 13.001 1.00 66.12 88 LEU A C 1
ATOM 673 O O . LEU A 1 88 ? -4.954 3.363 12.968 1.00 66.12 88 LEU A O 1
ATOM 677 N N . ALA A 1 89 ? -3.581 5.006 13.635 1.00 61.00 89 ALA A N 1
ATOM 678 C CA . ALA A 1 89 ? -2.639 4.170 14.380 1.00 61.00 89 ALA A CA 1
ATOM 679 C C . ALA A 1 89 ? -3.263 3.511 15.624 1.00 61.00 89 ALA A C 1
ATOM 681 O O . ALA A 1 89 ? -2.758 2.500 16.104 1.00 61.00 89 ALA A O 1
ATOM 682 N N . GLN A 1 90 ? -4.358 4.079 16.142 1.00 67.56 90 GLN A N 1
ATOM 683 C CA . GLN A 1 90 ? -5.148 3.502 17.235 1.00 67.56 90 GLN A CA 1
ATOM 684 C C . GLN A 1 90 ? -6.058 2.355 16.767 1.00 67.56 90 GLN A C 1
ATOM 686 O O . GLN A 1 90 ? -6.562 1.593 17.591 1.00 67.56 90 GLN A O 1
ATOM 691 N N . LEU A 1 91 ? -6.280 2.231 15.456 1.00 69.38 91 LEU A N 1
ATOM 692 C CA . LEU A 1 91 ? -7.081 1.167 14.866 1.00 69.38 91 LEU A CA 1
ATOM 693 C C . LEU A 1 91 ? -6.189 -0.027 14.491 1.00 69.38 91 LEU A C 1
ATOM 695 O O . LEU A 1 91 ? -5.006 0.148 14.188 1.00 69.38 91 LEU A O 1
ATOM 699 N N . PRO A 1 92 ? -6.753 -1.249 14.455 1.00 77.69 92 PRO A N 1
ATOM 700 C CA . PRO A 1 92 ? -6.095 -2.406 13.869 1.00 77.69 92 PRO A CA 1
ATOM 701 C C . PRO A 1 92 ? -5.485 -2.072 12.496 1.00 77.69 92 PRO A C 1
ATOM 703 O O . PRO A 1 92 ? -6.168 -1.442 11.678 1.00 77.69 92 PRO A O 1
ATOM 706 N N . PRO A 1 93 ? -4.251 -2.529 12.206 1.00 72.25 93 PRO A N 1
ATOM 707 C CA . PRO A 1 93 ? -3.552 -2.240 10.951 1.00 72.25 93 PRO A CA 1
ATOM 708 C C . PRO A 1 93 ? -4.404 -2.508 9.709 1.00 72.25 93 PRO A C 1
ATOM 710 O O . PRO A 1 93 ? -4.434 -1.705 8.783 1.00 72.25 93 PRO A O 1
ATOM 713 N N . SER A 1 94 ? -5.186 -3.588 9.732 1.00 74.50 94 SER A N 1
ATOM 714 C CA . SER A 1 94 ? -6.121 -3.955 8.668 1.00 74.50 94 SER A CA 1
ATOM 715 C C . SER A 1 94 ? -7.164 -2.871 8.371 1.00 74.50 94 SER A C 1
ATOM 717 O O . SER A 1 94 ? -7.387 -2.557 7.203 1.00 74.50 94 SER A O 1
ATOM 719 N N . ILE A 1 95 ? -7.767 -2.261 9.400 1.00 79.56 95 ILE A N 1
ATOM 720 C CA . ILE A 1 95 ? -8.737 -1.164 9.241 1.00 79.56 95 ILE A CA 1
ATOM 721 C C . ILE A 1 95 ? -8.028 0.080 8.712 1.00 79.56 95 ILE A C 1
ATOM 723 O O . ILE A 1 95 ? -8.511 0.702 7.765 1.00 79.56 95 ILE A O 1
ATOM 727 N N . GLY A 1 96 ? -6.878 0.426 9.299 1.00 79.88 96 GLY A N 1
ATOM 728 C CA . GLY A 1 96 ? -6.088 1.581 8.880 1.00 79.88 96 GLY A CA 1
ATOM 729 C C . GLY A 1 96 ? -5.735 1.508 7.396 1.00 79.88 96 GLY A C 1
ATOM 730 O O . GLY A 1 96 ? -5.998 2.452 6.655 1.00 79.88 96 GLY A O 1
ATOM 731 N N . CYS A 1 97 ? -5.228 0.362 6.943 1.00 81.75 97 CYS A N 1
ATOM 732 C CA . CYS A 1 97 ? -4.855 0.116 5.553 1.00 81.75 97 CYS A CA 1
ATOM 733 C C . CYS A 1 97 ? -6.030 0.182 4.576 1.00 81.75 97 CYS A C 1
ATOM 735 O O . CYS A 1 97 ? -5.912 0.814 3.528 1.00 81.75 97 CYS A O 1
ATOM 737 N N . VAL A 1 98 ? -7.180 -0.407 4.918 1.00 83.88 98 VAL A N 1
ATOM 738 C CA . VAL A 1 98 ? -8.386 -0.315 4.079 1.00 83.88 98 VAL A CA 1
ATOM 739 C C . VAL A 1 98 ? -8.883 1.133 4.009 1.00 83.88 98 VAL A C 1
ATOM 741 O O . VAL A 1 98 ? -9.194 1.628 2.926 1.00 83.88 98 VAL A O 1
ATOM 744 N N . ALA A 1 99 ? -8.898 1.852 5.133 1.00 81.31 99 ALA A N 1
ATOM 745 C CA . ALA A 1 99 ? -9.266 3.266 5.159 1.00 81.31 99 ALA A CA 1
ATOM 746 C C . ALA A 1 99 ? -8.296 4.124 4.328 1.00 81.31 99 ALA A C 1
ATOM 748 O O . ALA A 1 99 ? -8.733 4.976 3.555 1.00 81.31 99 ALA A O 1
ATOM 749 N N . GLY A 1 100 ? -6.991 3.863 4.434 1.00 78.69 100 GLY A N 1
ATOM 750 C CA . GLY A 1 100 ? -5.958 4.485 3.609 1.00 78.69 100 GLY A CA 1
ATOM 751 C C . GLY A 1 100 ? -6.150 4.194 2.119 1.00 78.69 100 GLY A C 1
ATOM 752 O O . GLY A 1 100 ? -6.039 5.107 1.302 1.00 78.69 100 GLY A O 1
ATOM 753 N N . TYR A 1 101 ? -6.507 2.957 1.759 1.00 83.81 101 TYR A N 1
ATOM 754 C CA . TYR A 1 101 ? -6.784 2.554 0.377 1.00 83.81 101 TYR A CA 1
ATOM 755 C C . TYR A 1 101 ? -7.932 3.362 -0.215 1.00 83.81 101 TYR A C 1
ATOM 757 O O . TYR A 1 101 ? -7.805 3.927 -1.303 1.00 83.81 101 TYR A O 1
ATOM 765 N N . TRP A 1 102 ? -9.044 3.467 0.510 1.00 83.88 102 TRP A N 1
ATOM 766 C CA . TRP A 1 102 ? -10.177 4.276 0.076 1.00 83.88 102 TRP A CA 1
ATOM 767 C C . TRP A 1 102 ? -9.831 5.757 0.026 1.00 83.88 102 TRP A C 1
ATOM 769 O O . TRP A 1 102 ? -10.192 6.427 -0.938 1.00 83.88 102 TRP A O 1
ATOM 779 N N . LYS A 1 103 ? -9.058 6.256 0.994 1.00 80.31 103 LYS A N 1
ATOM 780 C CA . LYS A 1 103 ? -8.591 7.643 0.997 1.00 80.31 103 LYS A CA 1
ATOM 781 C C . LYS A 1 103 ? -7.775 7.969 -0.256 1.00 80.31 103 LYS A C 1
ATOM 783 O O . LYS A 1 103 ? -8.096 8.949 -0.908 1.00 80.31 103 LYS A O 1
ATOM 788 N N . LEU A 1 104 ? -6.817 7.120 -0.639 1.00 76.50 104 LEU A N 1
ATOM 789 C CA . LEU A 1 104 ? -6.056 7.267 -1.891 1.00 76.50 104 LEU A CA 1
ATOM 790 C C . LEU A 1 104 ? -6.903 7.045 -3.150 1.00 76.50 104 LEU A C 1
ATOM 792 O O . LEU A 1 104 ? -6.562 7.526 -4.224 1.00 76.50 104 LEU A O 1
ATOM 796 N N . THR A 1 105 ? -7.987 6.276 -3.047 1.00 80.94 105 THR A N 1
ATOM 797 C CA . THR A 1 105 ? -8.899 6.038 -4.174 1.00 80.94 105 THR A CA 1
ATOM 798 C C . THR A 1 105 ? -9.749 7.270 -4.469 1.00 80.94 105 THR A C 1
ATOM 800 O O . THR A 1 105 ? -9.946 7.599 -5.634 1.00 80.94 105 THR A O 1
ATOM 803 N N . PHE A 1 106 ? -10.245 7.947 -3.431 1.00 81.25 106 PHE A N 1
ATOM 804 C CA . PHE A 1 106 ? -11.026 9.177 -3.576 1.00 81.25 106 PHE A CA 1
ATOM 805 C C . PHE A 1 106 ? -10.151 10.416 -3.769 1.00 81.25 106 PHE A C 1
ATOM 807 O O . PHE A 1 106 ? -10.551 11.335 -4.476 1.00 81.25 106 PHE A O 1
ATOM 814 N N . ASP A 1 107 ? -8.968 10.428 -3.160 1.00 77.38 107 ASP A N 1
ATOM 815 C CA . ASP A 1 107 ? -7.998 11.513 -3.239 1.00 77.38 107 ASP A CA 1
ATOM 816 C C . ASP A 1 107 ? -6.606 10.947 -3.582 1.00 77.38 107 ASP A C 1
ATOM 818 O O . ASP A 1 107 ? -5.830 10.593 -2.687 1.00 77.38 107 ASP A O 1
ATOM 822 N N . PRO A 1 108 ? -6.288 10.801 -4.882 1.00 69.50 108 PRO A N 1
ATOM 823 C CA . PRO A 1 108 ? -5.019 10.237 -5.330 1.00 69.50 108 PRO A CA 1
ATOM 824 C C . PRO A 1 108 ? -3.832 11.204 -5.181 1.00 69.50 108 PRO A C 1
ATOM 826 O O . PRO A 1 108 ? -2.725 10.862 -5.604 1.00 69.50 108 PRO A O 1
ATOM 829 N N . ASP A 1 109 ? -4.024 12.400 -4.610 1.00 66.81 109 ASP A N 1
ATOM 830 C CA . ASP A 1 109 ? -2.957 13.388 -4.470 1.00 66.81 109 ASP A CA 1
ATOM 831 C C . ASP A 1 109 ? -1.997 13.042 -3.316 1.00 66.81 109 ASP A C 1
ATOM 833 O O . ASP A 1 109 ? -2.196 13.353 -2.137 1.00 66.81 109 ASP A O 1
ATOM 837 N N . LEU A 1 110 ? -0.879 12.413 -3.679 1.00 65.75 110 LEU A N 1
ATOM 838 C CA . LEU A 1 110 ? 0.220 12.093 -2.766 1.00 65.75 110 LEU A CA 1
ATOM 839 C C . LEU A 1 110 ? 1.073 13.298 -2.368 1.00 65.75 110 LEU A C 1
ATOM 841 O O . LEU A 1 110 ? 1.844 13.215 -1.404 1.00 65.75 110 LEU A O 1
ATOM 845 N N . THR A 1 111 ? 0.934 14.429 -3.061 1.00 61.62 111 THR A N 1
ATOM 846 C CA . THR A 1 111 ? 1.753 15.628 -2.841 1.00 61.62 111 THR A CA 1
ATOM 847 C C . THR A 1 111 ? 1.562 16.180 -1.431 1.00 61.62 111 THR A C 1
ATOM 849 O O . THR A 1 111 ? 2.521 16.641 -0.803 1.00 61.62 111 THR A O 1
ATOM 852 N N . GLN A 1 112 ? 0.346 16.075 -0.884 1.00 58.47 112 GLN A N 1
ATOM 853 C CA . GLN A 1 112 ? 0.038 16.504 0.483 1.00 58.47 112 GLN A CA 1
ATOM 854 C C . GLN A 1 112 ? 0.795 15.686 1.539 1.00 58.47 112 GLN A C 1
ATOM 856 O O . GLN A 1 112 ? 1.224 16.230 2.556 1.00 58.47 112 GLN A O 1
ATOM 861 N N . TYR A 1 113 ? 1.050 14.404 1.272 1.00 59.19 113 TYR A N 1
ATOM 862 C CA . TYR A 1 113 ? 1.760 13.516 2.196 1.00 59.19 113 TYR A CA 1
ATOM 863 C C . TYR A 1 113 ? 3.284 13.567 2.031 1.00 59.19 113 TYR A C 1
ATOM 865 O O . TYR A 1 113 ? 4.014 13.276 2.988 1.00 59.19 113 TYR A O 1
ATOM 873 N N . MET A 1 114 ? 3.769 13.980 0.853 1.00 55.00 114 MET A N 1
ATOM 874 C CA . MET A 1 114 ? 5.193 14.181 0.550 1.00 55.00 114 MET A CA 1
ATOM 875 C C . MET A 1 114 ? 5.731 15.551 0.997 1.00 55.00 114 MET A C 1
ATOM 877 O O . MET A 1 114 ? 6.910 15.663 1.349 1.00 55.00 114 MET A O 1
ATOM 881 N N . LYS A 1 115 ? 4.875 16.585 1.077 1.00 51.31 115 LYS A N 1
ATOM 882 C CA . LYS A 1 115 ? 5.256 17.944 1.519 1.00 51.31 115 LYS A CA 1
ATOM 883 C C . LYS A 1 115 ? 5.911 17.999 2.905 1.00 51.31 115 LYS A C 1
ATOM 885 O O . LYS A 1 115 ? 6.697 18.903 3.162 1.00 51.31 115 LYS A O 1
ATOM 890 N N . GLY A 1 116 ? 5.665 17.011 3.767 1.00 44.53 116 GLY A N 1
ATOM 891 C CA . GLY A 1 116 ? 6.252 16.946 5.108 1.00 44.53 116 GLY A CA 1
ATOM 892 C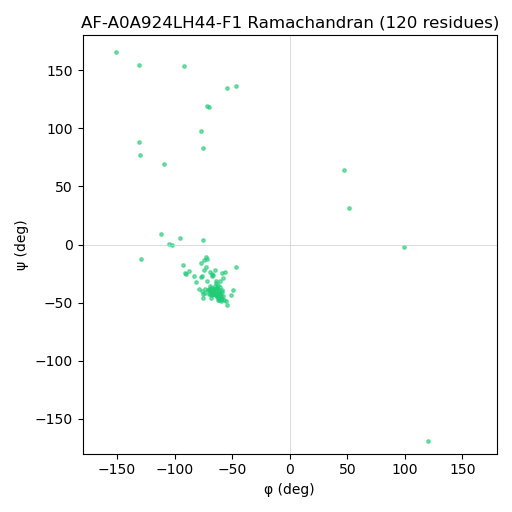 C . GLY A 1 116 ? 7.745 16.585 5.184 1.00 44.53 116 GLY A C 1
ATOM 893 O O . GLY A 1 116 ? 8.308 16.706 6.265 1.00 44.53 116 GLY A O 1
ATOM 894 N N . LYS A 1 117 ? 8.403 16.135 4.099 1.00 47.12 117 LYS A N 1
ATOM 895 C CA . LYS A 1 117 ? 9.850 15.795 4.129 1.00 47.12 117 LYS A CA 1
ATOM 896 C C . LYS A 1 117 ? 10.714 16.428 3.032 1.00 47.12 117 LYS A C 1
ATOM 898 O O . LYS A 1 117 ? 11.929 16.415 3.166 1.00 47.12 117 LYS A O 1
ATOM 903 N N . LEU A 1 118 ? 10.124 17.024 1.994 1.00 46.44 118 LEU A N 1
ATOM 904 C CA . LEU A 1 118 ? 10.866 17.759 0.950 1.00 46.44 118 LEU A CA 1
ATOM 905 C C . LEU A 1 118 ? 10.792 19.291 1.111 1.00 46.44 118 LEU A C 1
ATOM 907 O O . LEU A 1 118 ? 11.375 20.022 0.319 1.00 46.44 118 LEU A O 1
ATOM 911 N N . GLY A 1 119 ? 10.081 19.778 2.136 1.00 35.84 119 GLY A N 1
ATOM 912 C CA . GLY A 1 119 ? 9.960 21.200 2.480 1.00 35.84 119 GLY A CA 1
ATOM 913 C C . GLY A 1 119 ? 10.934 21.695 3.555 1.00 35.84 119 GLY A C 1
ATOM 914 O O . GLY A 1 119 ? 10.817 22.845 3.973 1.00 35.84 119 GLY A O 1
ATOM 915 N N . ALA A 1 120 ? 11.883 20.868 4.009 1.00 38.47 120 ALA A N 1
ATOM 916 C CA . ALA A 1 120 ? 13.007 21.345 4.810 1.00 38.47 120 ALA A CA 1
ATOM 917 C C . ALA A 1 120 ? 13.988 22.058 3.870 1.00 38.47 120 ALA A C 1
ATOM 919 O O . ALA A 1 120 ? 14.923 21.469 3.331 1.00 38.47 120 ALA A O 1
ATOM 920 N N . LYS A 1 121 ? 13.683 23.327 3.603 1.00 35.34 121 LYS A N 1
ATOM 921 C CA . LYS A 1 121 ? 14.620 24.295 3.037 1.00 35.34 121 LYS A CA 1
ATOM 922 C C . LYS A 1 121 ? 15.871 24.315 3.946 1.00 35.34 121 LYS A C 1
ATOM 924 O O . LYS A 1 121 ? 15.668 24.296 5.162 1.00 35.34 121 LYS A O 1
ATOM 929 N N . PRO A 1 122 ? 17.102 24.289 3.401 1.00 44.88 122 PRO A N 1
ATOM 930 C CA . PRO A 1 122 ? 18.314 24.457 4.205 1.00 44.88 122 PRO A CA 1
ATOM 931 C C . PRO A 1 122 ? 18.318 25.797 4.948 1.00 44.88 122 PRO A C 1
ATOM 933 O O . PRO A 1 122 ? 17.672 26.753 4.447 1.00 44.88 122 PRO A O 1
#

Foldseek 3Di:
DVVVVVVVCVVVVCLLCVLCVVQVAPALLLSLLSLLLVLVLVVVCVVDPDPVNVPVVVVVVSVVVVVVSNVCRRVVSLVLLVVQPVVLVPPDSRVSSSVSSVVCVVPVDCVVVVCVPPVPDD